Protein AF-A0A0A9XLN3-F1 (afdb_monomer_lite)

pLDDT: mean 90.82, std 10.19, range [47.56, 98.5]

Sequence (99 aa):
MQLRRDMESNGIHLPDKQRQKVVDLNIENELLGMRLLEARQTANPYSTLTHLLRCRYELAQLLGFESFAQKQLQGKMLCTQEQVWHFLCSILHKYRTAA

Organism: Lygus hesperus (NCBI:txid30085)

Secondary structure (DSSP, 8-state):
-HHHHHHHHHTTTS-HHHHHHHHHHHHHHHHHHHHHH-TTT-S-HHHHHHHHHHHHHHHHHHTT-SSHHHHHHTTSTT-SHHHHHHHHHHHHHHHHTT-

Foldseek 3Di:
DVVVLCCLLQVVVPDPVLNVVLVVLVVLLVVLVVQLVPVVRPPPNPVSVVVNLVSLCVSCVSSPHNGSVCSVLCVPPLNDPVSVVVVVVVVCVVVVVVD

InterPro domains:
  IPR001567 Peptidase M3A/M3B catalytic domain [PF01432] (39-96)
  IPR024077 Neurolysin/Thimet oligopeptidase, domain 2 [G3DSA:1.10.1370.10] (34-99)
  IPR045090 Peptidase M3A/M3B [PTHR11804] (46-98)

Structure (mmCIF, N/CA/C/O backbone):
data_AF-A0A0A9XLN3-F1
#
_entry.id   AF-A0A0A9XLN3-F1
#
loop_
_atom_site.group_PDB
_atom_site.id
_atom_site.type_symbol
_atom_site.label_atom_id
_atom_site.label_alt_id
_atom_site.label_comp_id
_atom_site.label_asym_id
_atom_site.label_entity_id
_atom_site.label_seq_id
_atom_site.pdbx_PDB_ins_code
_atom_site.Cartn_x
_atom_site.Cartn_y
_atom_site.Cartn_z
_atom_site.occupancy
_atom_site.B_iso_or_equiv
_atom_site.auth_seq_id
_atom_site.auth_comp_id
_atom_site.auth_asym_id
_atom_site.auth_atom_id
_atom_site.pdbx_PDB_model_num
ATOM 1 N N . MET A 1 1 ? 4.460 -13.210 18.339 1.00 67.88 1 MET A N 1
ATOM 2 C CA . MET A 1 1 ? 4.998 -12.191 17.40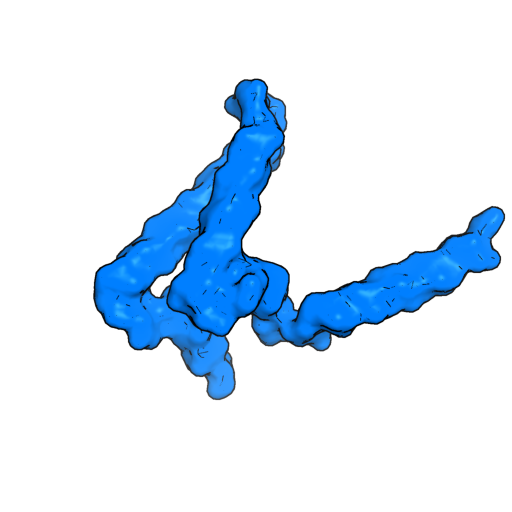6 1.00 67.88 1 MET A CA 1
ATOM 3 C C . MET A 1 1 ? 4.358 -12.257 16.014 1.00 67.88 1 MET A C 1
ATOM 5 O O . MET A 1 1 ? 3.941 -11.213 15.540 1.00 67.88 1 MET A O 1
ATOM 9 N N . GLN A 1 2 ? 4.212 -13.433 15.377 1.00 78.88 2 GLN A N 1
ATOM 10 C CA . GLN A 1 2 ? 3.539 -13.570 14.065 1.00 78.88 2 GLN A CA 1
ATOM 11 C C . GLN A 1 2 ? 2.042 -13.216 14.105 1.00 78.88 2 GLN A C 1
ATOM 13 O O . GLN A 1 2 ? 1.607 -12.367 13.341 1.00 78.88 2 GLN A O 1
ATOM 18 N N . LEU A 1 3 ? 1.301 -13.759 15.079 1.00 82.38 3 LEU A N 1
ATOM 19 C CA . LEU A 1 3 ? -0.140 -13.522 15.229 1.00 82.38 3 LEU A CA 1
ATOM 20 C C . LEU A 1 3 ? -0.512 -12.031 15.304 1.00 82.38 3 LEU A C 1
ATOM 22 O O . LEU A 1 3 ? -1.497 -11.614 14.710 1.00 82.38 3 LEU A O 1
ATOM 26 N N . ARG A 1 4 ? 0.295 -11.215 15.998 1.00 85.19 4 ARG A N 1
ATOM 27 C CA . ARG A 1 4 ? 0.061 -9.766 16.094 1.00 85.19 4 ARG A CA 1
ATOM 28 C C . ARG A 1 4 ? 0.200 -9.084 14.730 1.00 85.19 4 ARG A C 1
ATOM 30 O O . ARG A 1 4 ? -0.632 -8.260 14.381 1.00 85.19 4 ARG A O 1
ATOM 37 N N . ARG A 1 5 ? 1.204 -9.478 13.940 1.00 84.06 5 ARG A N 1
ATOM 38 C CA . ARG A 1 5 ? 1.385 -8.969 12.573 1.00 84.06 5 ARG A CA 1
ATOM 39 C C . ARG A 1 5 ? 0.241 -9.392 11.664 1.00 84.06 5 ARG A C 1
ATOM 41 O O . ARG A 1 5 ? -0.243 -8.574 10.900 1.00 84.06 5 ARG A O 1
ATOM 48 N N . ASP A 1 6 ? -0.224 -10.631 11.776 1.00 82.38 6 ASP A N 1
ATOM 49 C CA . ASP A 1 6 ? -1.357 -11.105 10.977 1.00 82.38 6 ASP A CA 1
ATOM 50 C C . ASP A 1 6 ? -2.651 -10.375 11.362 1.00 82.38 6 ASP A C 1
ATOM 52 O O . ASP A 1 6 ? -3.448 -10.025 10.493 1.00 82.38 6 ASP A O 1
ATOM 56 N N . MET A 1 7 ? -2.839 -10.079 12.654 1.00 87.56 7 MET A N 1
ATOM 57 C CA . MET A 1 7 ? -3.935 -9.236 13.127 1.00 87.56 7 MET A CA 1
ATOM 58 C C . MET A 1 7 ? -3.863 -7.832 12.525 1.00 87.56 7 MET A C 1
ATOM 60 O O . MET A 1 7 ? -4.864 -7.381 11.973 1.00 87.56 7 MET A O 1
ATOM 64 N N . GLU A 1 8 ? -2.711 -7.164 12.609 1.00 88.69 8 GLU A N 1
ATOM 65 C CA . GLU A 1 8 ? -2.482 -5.805 12.091 1.00 88.69 8 GLU A CA 1
ATOM 66 C C . GLU A 1 8 ? -2.592 -5.746 10.552 1.00 88.69 8 GLU A C 1
ATOM 68 O O . GLU A 1 8 ? -3.248 -4.863 10.012 1.00 88.69 8 GLU A O 1
ATOM 73 N N . SER A 1 9 ? -2.015 -6.711 9.829 1.00 87.06 9 SER A N 1
ATOM 74 C CA . SER A 1 9 ? -1.918 -6.686 8.360 1.00 87.06 9 SER A CA 1
ATOM 75 C C . SER A 1 9 ? -3.191 -7.137 7.637 1.00 87.06 9 SER A C 1
ATOM 77 O O . SER A 1 9 ? -3.427 -6.720 6.500 1.00 87.06 9 SER A O 1
ATOM 79 N N . ASN A 1 10 ? -4.008 -7.976 8.285 1.00 88.81 10 ASN A N 1
ATOM 80 C CA . ASN A 1 10 ? -5.238 -8.528 7.704 1.00 88.81 10 ASN A CA 1
ATOM 81 C C . ASN A 1 10 ? -6.516 -8.010 8.382 1.00 88.81 10 ASN A C 1
ATOM 83 O O . ASN A 1 10 ? -7.614 -8.395 7.991 1.00 88.81 10 ASN A O 1
ATOM 87 N N . GLY A 1 11 ? -6.406 -7.170 9.415 1.00 92.75 11 GLY A N 1
ATOM 88 C CA . GLY A 1 11 ? -7.564 -6.544 10.060 1.00 92.75 11 GLY A CA 1
ATOM 89 C C . GLY A 1 11 ? -8.447 -7.506 10.863 1.00 92.75 11 GLY A C 1
ATOM 90 O O . GLY A 1 11 ? -9.597 -7.187 11.148 1.00 92.75 11 GLY A O 1
ATOM 91 N N . ILE A 1 12 ? -7.931 -8.676 11.261 1.00 90.81 12 ILE A N 1
ATOM 92 C CA . ILE A 1 12 ? -8.696 -9.711 11.997 1.00 90.81 12 ILE A CA 1
ATOM 93 C C . ILE A 1 12 ? -9.212 -9.175 13.343 1.00 90.81 12 ILE A C 1
ATOM 95 O O . ILE A 1 12 ? -10.251 -9.602 13.838 1.00 90.81 12 ILE A O 1
ATOM 99 N N . HIS A 1 13 ? -8.492 -8.215 13.921 1.00 92.56 13 HIS A N 1
ATOM 100 C CA . HIS A 1 13 ? -8.831 -7.560 15.181 1.00 92.56 13 HIS A CA 1
ATOM 101 C C . HIS A 1 13 ? -9.918 -6.477 15.049 1.00 92.56 13 HIS A C 1
ATOM 103 O O . HIS A 1 13 ? -10.421 -5.999 16.064 1.00 92.56 13 HIS A O 1
ATOM 109 N N . LEU A 1 14 ? -10.273 -6.067 13.827 1.00 95.12 14 LEU A N 1
ATOM 110 C CA . LEU A 1 14 ? -11.225 -4.983 13.597 1.00 95.12 14 LEU A CA 1
ATOM 111 C C . LEU A 1 14 ? -12.681 -5.435 13.832 1.00 95.12 14 LEU A C 1
ATOM 113 O O . LEU A 1 14 ? -12.991 -6.627 13.677 1.00 95.12 14 LEU A O 1
ATOM 117 N N . PRO A 1 15 ? -13.600 -4.496 14.139 1.00 96.88 15 PRO A N 1
ATOM 118 C CA . PRO A 1 15 ? -15.038 -4.759 14.186 1.00 96.88 15 PRO A CA 1
ATOM 119 C C . PRO A 1 15 ? -15.563 -5.326 12.865 1.00 96.88 15 PRO A C 1
ATOM 121 O O . PRO A 1 15 ? -15.054 -4.981 11.799 1.00 96.88 15 PRO A O 1
ATOM 124 N N . ASP A 1 16 ? -16.635 -6.117 12.916 1.00 96.88 16 ASP A N 1
ATOM 125 C CA . ASP A 1 16 ? -17.136 -6.882 11.762 1.00 96.88 16 ASP A CA 1
ATOM 126 C C . ASP A 1 16 ? -17.353 -6.033 10.503 1.00 96.88 16 ASP A C 1
ATOM 128 O O . ASP A 1 16 ? -16.926 -6.416 9.418 1.00 96.88 16 ASP A O 1
ATOM 132 N N . LYS A 1 17 ? -17.924 -4.827 10.640 1.00 96.88 17 LYS A N 1
ATOM 133 C CA . LYS A 1 17 ? -18.119 -3.907 9.504 1.00 96.88 17 LYS A CA 1
ATOM 134 C C . LYS A 1 17 ? -16.803 -3.481 8.849 1.00 96.88 17 LYS A C 1
ATOM 136 O O . LYS A 1 17 ? -16.719 -3.389 7.629 1.00 96.88 17 LYS A O 1
ATOM 141 N N . GLN A 1 18 ? -15.782 -3.198 9.653 1.00 96.81 18 GLN A N 1
ATOM 142 C CA . GLN A 1 18 ? -14.466 -2.808 9.148 1.00 96.81 18 GLN A CA 1
ATOM 143 C C . GLN A 1 18 ? -13.736 -4.014 8.559 1.00 96.81 18 GLN A C 1
ATOM 145 O O . GLN A 1 18 ? -13.116 -3.892 7.509 1.00 96.81 18 GLN A O 1
ATOM 150 N N . ARG A 1 19 ? -13.867 -5.190 9.179 1.00 96.75 19 ARG A N 1
ATOM 151 C CA . ARG A 1 19 ? -13.294 -6.437 8.668 1.00 96.75 19 ARG A CA 1
ATOM 152 C C . ARG A 1 19 ? -13.887 -6.819 7.313 1.00 96.75 19 ARG A C 1
ATOM 154 O O . ARG A 1 19 ? -13.131 -7.162 6.412 1.00 96.75 19 ARG A O 1
ATOM 161 N N . GLN A 1 20 ? -15.203 -6.681 7.143 1.00 97.31 20 GLN A N 1
ATOM 162 C CA . GLN A 1 20 ? -15.854 -6.881 5.847 1.00 97.31 20 GLN A CA 1
ATOM 163 C C . GLN A 1 20 ? -15.284 -5.925 4.797 1.00 97.31 20 GLN A C 1
ATOM 165 O O . GLN A 1 20 ? -14.872 -6.358 3.728 1.00 97.31 20 GLN A O 1
ATOM 170 N N . LYS A 1 21 ? -15.143 -4.641 5.142 1.00 97.75 21 LYS A N 1
ATOM 171 C CA . LYS A 1 21 ? -14.540 -3.653 4.245 1.00 97.75 21 LYS A CA 1
ATOM 172 C C . LYS A 1 21 ? -13.086 -3.989 3.878 1.00 97.75 21 LYS A C 1
ATOM 174 O O . LYS A 1 21 ? -12.693 -3.799 2.732 1.00 97.75 21 LYS A O 1
ATOM 179 N N . VAL A 1 22 ? -12.288 -4.510 4.815 1.00 97.38 22 VAL A N 1
ATOM 180 C CA . VAL A 1 22 ? -10.928 -5.008 4.528 1.00 97.38 22 VAL A CA 1
ATOM 181 C C . VAL A 1 22 ? -10.967 -6.157 3.520 1.00 97.38 22 VAL A C 1
ATOM 183 O O . VAL A 1 22 ? -10.140 -6.187 2.610 1.00 97.38 22 VAL A O 1
ATOM 186 N N . VAL A 1 23 ? -11.900 -7.101 3.660 1.00 96.69 23 VAL A N 1
ATOM 187 C CA . VAL A 1 23 ? -12.064 -8.213 2.708 1.00 96.69 23 VAL A CA 1
ATOM 188 C C . VAL A 1 23 ? -12.418 -7.683 1.319 1.00 96.69 23 VAL A C 1
ATOM 190 O O . VAL A 1 23 ? -11.731 -8.022 0.355 1.00 96.69 23 VAL A O 1
ATOM 193 N N . ASP A 1 24 ? -13.410 -6.799 1.226 1.00 98.06 24 ASP A N 1
ATOM 194 C CA . ASP A 1 24 ? -13.871 -6.229 -0.044 1.00 98.06 24 ASP A CA 1
ATOM 195 C C . ASP A 1 24 ? -12.739 -5.477 -0.768 1.00 98.06 24 ASP A C 1
ATOM 197 O O . ASP A 1 24 ? -12.495 -5.699 -1.955 1.00 98.06 24 ASP A O 1
ATOM 201 N N . LEU A 1 25 ? -11.980 -4.651 -0.037 1.00 98.19 25 LEU A N 1
ATOM 202 C CA . LEU A 1 25 ? -10.833 -3.914 -0.579 1.00 98.19 25 LEU A CA 1
ATOM 203 C C . LEU A 1 25 ? -9.679 -4.832 -1.002 1.00 98.19 25 LEU A C 1
ATOM 205 O O . LEU A 1 25 ? -8.984 -4.534 -1.971 1.00 98.19 25 LEU A O 1
ATOM 209 N N . ASN A 1 26 ? -9.445 -5.948 -0.304 1.00 97.19 26 ASN A N 1
ATOM 210 C CA . ASN A 1 26 ? -8.425 -6.914 -0.726 1.00 97.19 26 ASN A CA 1
ATOM 211 C C . ASN A 1 26 ? -8.810 -7.590 -2.047 1.00 97.19 26 ASN A C 1
ATOM 213 O O . ASN A 1 26 ? -7.967 -7.670 -2.943 1.00 97.19 26 ASN A O 1
ATOM 217 N N . ILE A 1 27 ? -10.073 -8.014 -2.180 1.00 97.81 27 ILE A N 1
ATOM 218 C CA . ILE A 1 27 ? -10.610 -8.596 -3.419 1.00 97.81 27 ILE A CA 1
ATOM 219 C C . ILE A 1 27 ? -10.489 -7.584 -4.562 1.00 97.81 27 ILE A C 1
ATOM 221 O O . ILE A 1 27 ? -9.979 -7.903 -5.634 1.00 97.81 27 ILE A O 1
ATOM 225 N N . GLU A 1 28 ? -10.907 -6.340 -4.332 1.00 97.81 28 GLU A N 1
ATOM 226 C CA . GLU A 1 28 ? -10.819 -5.282 -5.336 1.00 97.81 28 GLU A CA 1
ATOM 227 C C . GLU A 1 28 ? -9.365 -4.990 -5.747 1.00 97.81 28 GLU A C 1
ATOM 229 O O . GLU A 1 28 ? -9.067 -4.918 -6.941 1.00 97.81 28 GLU A O 1
ATOM 234 N N . ASN A 1 29 ? -8.437 -4.878 -4.790 1.00 97.25 29 ASN A N 1
ATOM 235 C CA . ASN A 1 29 ? -7.013 -4.673 -5.064 1.00 97.25 29 ASN A CA 1
ATOM 236 C C . ASN A 1 29 ? -6.414 -5.809 -5.915 1.00 97.25 29 ASN A C 1
ATOM 238 O O . ASN A 1 29 ? -5.599 -5.538 -6.801 1.00 97.25 29 ASN A O 1
ATOM 242 N N . GLU A 1 30 ? -6.811 -7.060 -5.674 1.00 96.31 30 GLU A N 1
ATOM 243 C CA . GLU A 1 30 ? -6.381 -8.209 -6.476 1.00 96.31 30 GLU A CA 1
ATOM 244 C C . GLU A 1 30 ? -6.942 -8.142 -7.903 1.00 96.31 30 GLU A C 1
ATOM 246 O O . GLU A 1 30 ? -6.171 -8.171 -8.865 1.00 96.31 30 GLU A O 1
ATOM 251 N N . LEU A 1 31 ? -8.255 -7.941 -8.054 1.00 95.00 31 LEU A N 1
ATOM 252 C CA . LEU A 1 31 ? -8.916 -7.850 -9.361 1.00 95.00 31 LEU A CA 1
ATOM 253 C C . LEU A 1 31 ? -8.374 -6.697 -10.216 1.00 95.00 31 LEU A C 1
ATOM 255 O O . LEU A 1 31 ? -8.164 -6.853 -11.420 1.00 95.00 31 LEU A O 1
ATOM 259 N N . LEU A 1 32 ? -8.124 -5.535 -9.608 1.00 94.19 32 LEU A N 1
ATOM 260 C CA . LEU A 1 32 ? -7.521 -4.387 -10.289 1.00 94.19 32 LEU A CA 1
ATOM 261 C C . LEU A 1 32 ? -6.069 -4.657 -10.690 1.00 94.19 32 LEU A C 1
ATOM 263 O O . LEU A 1 32 ? -5.646 -4.233 -11.766 1.00 94.19 32 LEU A O 1
ATOM 267 N N . GLY A 1 33 ? -5.314 -5.365 -9.845 1.00 93.56 33 GLY A N 1
ATOM 268 C CA . GLY A 1 33 ? -3.952 -5.795 -10.148 1.00 93.56 33 GLY A CA 1
ATOM 269 C C . GLY A 1 33 ? -3.904 -6.743 -11.345 1.00 93.56 33 GLY A C 1
ATOM 270 O O . GLY A 1 33 ? -3.135 -6.506 -12.275 1.00 93.56 33 GLY A O 1
ATOM 271 N N . MET A 1 34 ? -4.767 -7.762 -11.358 1.00 92.81 34 MET A N 1
ATOM 272 C CA . MET A 1 34 ? -4.900 -8.691 -12.484 1.00 92.81 34 MET A CA 1
ATOM 273 C C . MET A 1 34 ? -5.299 -7.957 -13.761 1.00 92.81 34 MET A C 1
ATOM 275 O O . MET A 1 34 ? -4.618 -8.081 -14.777 1.00 92.81 34 MET A O 1
ATOM 279 N N . ARG A 1 35 ? -6.333 -7.107 -13.687 1.00 91.31 35 ARG A N 1
ATOM 280 C CA . ARG A 1 35 ? -6.785 -6.296 -14.823 1.00 91.31 35 ARG A CA 1
ATOM 281 C C . ARG A 1 35 ? -5.638 -5.481 -15.413 1.00 91.31 35 ARG A C 1
ATOM 283 O O . ARG A 1 35 ? -5.471 -5.497 -16.621 1.00 91.31 35 ARG A O 1
ATOM 290 N N . LEU A 1 36 ? -4.845 -4.797 -14.584 1.00 90.00 36 LEU A N 1
ATOM 291 C CA . LEU A 1 36 ? -3.714 -3.986 -15.047 1.00 90.00 36 LEU A CA 1
ATOM 292 C C . LEU A 1 36 ? -2.636 -4.816 -15.766 1.00 90.00 36 LEU A C 1
ATOM 294 O O . LEU A 1 36 ? -2.064 -4.343 -16.745 1.00 90.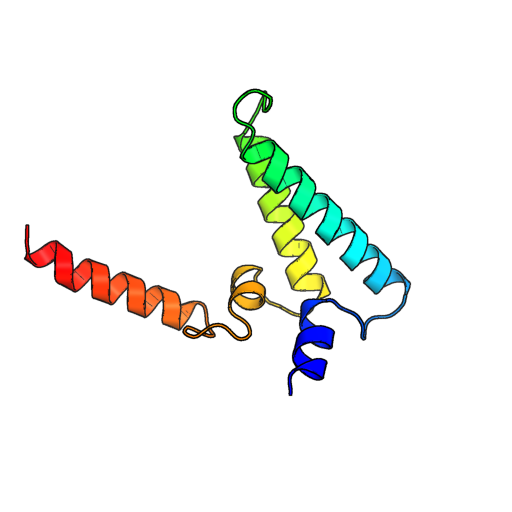00 36 LEU A O 1
ATOM 298 N N . LEU A 1 37 ? -2.341 -6.024 -15.272 1.00 88.81 37 LEU A N 1
ATOM 299 C CA . LEU A 1 37 ? -1.328 -6.915 -15.852 1.00 88.81 37 LEU A CA 1
ATOM 300 C C . LEU A 1 37 ? -1.801 -7.577 -17.151 1.00 88.81 37 LEU A C 1
ATOM 302 O O . LEU A 1 37 ? -0.997 -7.843 -18.046 1.00 88.81 37 LEU A O 1
ATOM 306 N N . GLU A 1 38 ? -3.102 -7.816 -17.284 1.00 86.50 38 GLU A N 1
ATOM 307 C CA . GLU A 1 38 ? -3.718 -8.358 -18.491 1.00 86.50 38 GLU A CA 1
ATOM 308 C C . GLU A 1 38 ? -3.841 -7.270 -19.575 1.00 86.50 38 GLU A C 1
ATOM 310 O O . GLU A 1 38 ? -4.916 -6.767 -19.908 1.00 86.50 38 GLU A O 1
ATOM 315 N N . ALA A 1 39 ? -2.697 -6.930 -20.181 1.00 59.19 39 ALA A N 1
ATOM 316 C CA . ALA A 1 39 ? -2.520 -5.872 -21.183 1.00 59.19 39 ALA A CA 1
ATOM 317 C C . ALA A 1 39 ? -3.442 -5.960 -22.421 1.00 59.19 39 ALA A C 1
ATOM 319 O O . ALA A 1 39 ? -3.548 -5.001 -23.179 1.00 59.19 39 ALA A O 1
ATOM 320 N N . ARG A 1 40 ? -4.126 -7.090 -22.647 1.00 61.22 40 ARG A N 1
ATOM 321 C CA . ARG A 1 40 ? -5.080 -7.264 -23.757 1.00 61.22 40 ARG A CA 1
ATOM 322 C C . ARG A 1 40 ? -6.491 -6.738 -23.468 1.00 61.22 40 ARG A C 1
ATOM 324 O O . ARG A 1 40 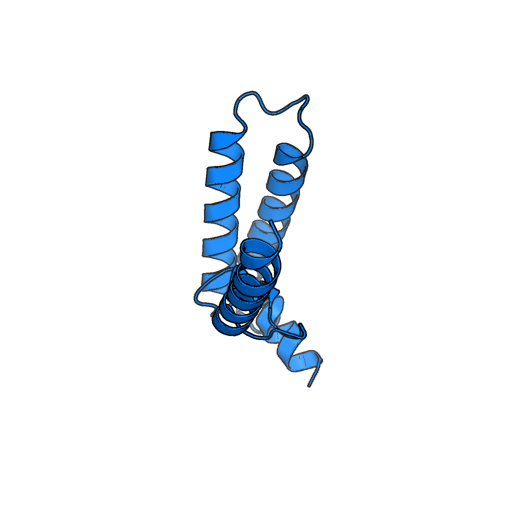? -7.274 -6.653 -24.407 1.00 61.22 40 ARG A O 1
ATOM 331 N N . GLN A 1 41 ? -6.826 -6.395 -22.220 1.00 59.53 41 GLN A N 1
ATOM 332 C CA . GLN A 1 41 ? -8.210 -6.074 -21.831 1.00 59.53 41 GLN A CA 1
ATOM 333 C C . GLN A 1 41 ? -8.399 -4.688 -21.198 1.00 59.53 41 GLN A C 1
ATOM 335 O O . GLN A 1 41 ? -9.537 -4.245 -21.032 1.00 59.53 41 GLN A O 1
ATOM 340 N N . THR A 1 42 ? -7.333 -3.950 -20.869 1.00 63.66 42 THR A N 1
ATOM 341 C CA . THR A 1 42 ? -7.511 -2.607 -20.300 1.00 63.66 42 THR A CA 1
ATOM 342 C C . THR A 1 42 ? -7.675 -1.575 -21.407 1.00 63.66 42 THR A C 1
ATOM 344 O O . THR A 1 42 ? -6.695 -1.047 -21.927 1.00 63.66 42 THR A O 1
ATOM 347 N N . ALA A 1 43 ? -8.919 -1.224 -21.729 1.00 72.69 43 ALA A N 1
ATOM 348 C CA . ALA A 1 43 ? -9.207 -0.074 -22.589 1.00 72.69 43 ALA A CA 1
ATOM 349 C C . ALA A 1 43 ? -8.572 1.229 -22.050 1.00 72.69 43 ALA A C 1
ATOM 351 O O . ALA A 1 43 ? -8.287 2.146 -22.813 1.00 72.69 43 ALA A O 1
ATOM 352 N N . ASN A 1 44 ? -8.329 1.300 -20.732 1.00 85.25 44 ASN A N 1
ATOM 353 C CA . ASN A 1 44 ? -7.633 2.404 -20.084 1.00 85.25 44 ASN A CA 1
ATOM 354 C C . ASN A 1 44 ? -6.773 1.911 -18.888 1.00 85.25 44 ASN A C 1
ATOM 356 O O . ASN A 1 44 ? -7.288 1.711 -17.779 1.00 85.25 44 ASN A O 1
ATOM 360 N N . PRO A 1 45 ? -5.458 1.686 -19.083 1.00 87.81 45 PRO A N 1
ATOM 361 C CA . PRO A 1 45 ? -4.565 1.242 -18.010 1.00 87.81 45 PRO A CA 1
ATOM 362 C C . PRO A 1 45 ? -4.349 2.324 -16.943 1.00 87.81 45 PRO A C 1
ATOM 364 O O . PRO A 1 45 ? -4.218 2.005 -15.764 1.00 87.81 45 PRO A O 1
ATOM 367 N N . TYR A 1 46 ? -4.377 3.606 -17.321 1.00 91.38 46 TYR A N 1
ATOM 368 C CA . TYR A 1 46 ? -4.178 4.725 -16.395 1.00 91.38 46 TYR A CA 1
ATOM 369 C C . TYR A 1 46 ? -5.315 4.858 -15.383 1.00 91.38 46 TYR A C 1
ATOM 371 O O . TYR A 1 46 ? -5.065 5.070 -14.194 1.00 91.38 46 TYR A O 1
ATOM 379 N N . SER A 1 47 ? -6.567 4.702 -15.823 1.00 92.19 47 SER A N 1
ATOM 380 C CA . SER A 1 47 ? -7.712 4.719 -14.908 1.00 92.19 47 SER A CA 1
ATOM 381 C C . SER A 1 47 ? -7.682 3.513 -13.970 1.00 92.19 47 SER A C 1
ATOM 383 O O . SER A 1 47 ? -7.919 3.666 -12.774 1.00 92.19 47 SER A O 1
ATOM 385 N N . THR A 1 48 ? -7.318 2.335 -14.490 1.00 93.19 48 THR A N 1
ATOM 386 C CA . THR A 1 48 ? -7.170 1.107 -13.692 1.00 93.19 48 THR A CA 1
ATOM 387 C C . THR A 1 48 ? -6.082 1.266 -12.631 1.00 93.19 48 THR A C 1
ATOM 389 O O . THR A 1 48 ? -6.318 0.975 -11.461 1.00 93.19 48 THR A O 1
ATOM 392 N N . LEU A 1 49 ? -4.917 1.803 -13.007 1.00 94.25 49 LEU A N 1
ATOM 393 C CA . LEU A 1 49 ? -3.827 2.089 -12.076 1.00 94.25 49 LEU A CA 1
ATOM 394 C C . LEU A 1 49 ? -4.241 3.118 -11.017 1.00 94.25 49 LEU A C 1
ATOM 396 O O . LEU A 1 49 ? -3.964 2.932 -9.836 1.00 94.25 49 LEU A O 1
ATOM 400 N N . THR A 1 50 ? -4.934 4.185 -11.416 1.00 96.44 50 THR A N 1
ATOM 401 C CA . THR A 1 50 ? -5.418 5.214 -10.483 1.00 96.44 50 THR A CA 1
ATOM 402 C C . THR A 1 50 ? -6.369 4.618 -9.446 1.00 96.44 50 THR A C 1
ATOM 404 O O . THR A 1 50 ? -6.255 4.913 -8.256 1.00 96.44 50 THR A O 1
ATOM 407 N N . HIS A 1 51 ? -7.284 3.751 -9.882 1.00 96.56 51 HIS A N 1
ATOM 408 C CA . HIS A 1 51 ? -8.204 3.051 -8.988 1.00 96.56 51 HIS A CA 1
ATOM 409 C C . HIS A 1 51 ? -7.456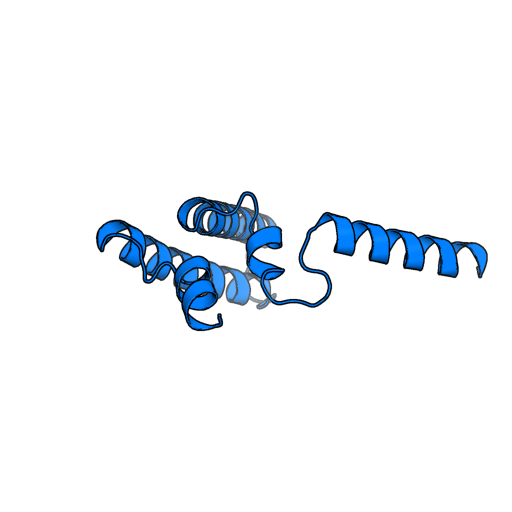 2.097 -8.055 1.00 96.56 51 HIS A C 1
ATOM 411 O O . HIS A 1 51 ? -7.678 2.126 -6.848 1.00 96.56 51 HIS A O 1
ATOM 417 N N . LEU A 1 52 ? -6.506 1.324 -8.587 1.00 97.00 52 LEU A N 1
ATOM 418 C CA . LEU A 1 52 ? -5.665 0.423 -7.799 1.00 97.00 52 LEU A CA 1
ATOM 419 C C . LEU A 1 52 ? -4.912 1.169 -6.689 1.00 97.00 52 LEU A C 1
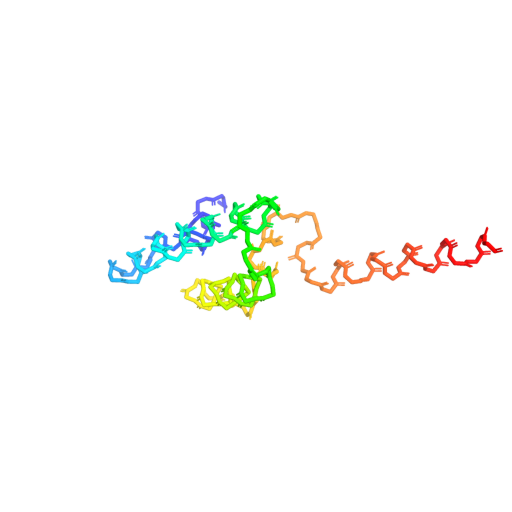ATOM 421 O O . LEU A 1 52 ? -4.890 0.720 -5.546 1.00 97.00 52 LEU A O 1
ATOM 425 N N . LEU A 1 53 ? -4.314 2.322 -7.003 1.00 98.12 53 LEU A N 1
ATOM 426 C CA . LEU A 1 53 ? -3.584 3.129 -6.022 1.00 98.12 53 LEU A CA 1
ATOM 427 C C . LEU A 1 53 ? -4.503 3.680 -4.922 1.00 98.12 53 LE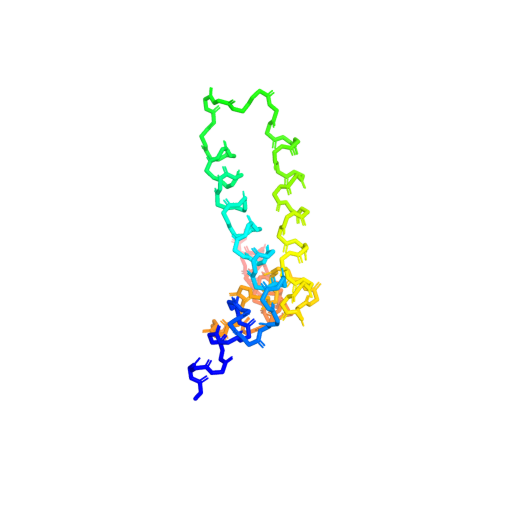U A C 1
ATOM 429 O O . LEU A 1 53 ? -4.113 3.673 -3.755 1.00 98.12 53 LEU A O 1
ATOM 433 N N . ARG A 1 54 ? -5.728 4.103 -5.263 1.00 98.38 54 ARG A N 1
ATOM 434 C CA . ARG A 1 54 ? -6.730 4.554 -4.280 1.00 98.38 54 ARG A CA 1
ATOM 435 C C . ARG A 1 54 ? -7.201 3.419 -3.376 1.00 98.38 54 ARG A C 1
ATOM 437 O O . ARG A 1 54 ? -7.169 3.581 -2.162 1.00 98.38 54 ARG A O 1
ATOM 444 N N . CYS A 1 55 ? -7.551 2.273 -3.959 1.00 98.44 55 CYS A N 1
ATOM 445 C CA . CYS A 1 55 ? -7.953 1.068 -3.230 1.00 98.44 55 CYS A CA 1
ATOM 446 C C . CYS A 1 55 ? -6.867 0.644 -2.222 1.00 98.44 55 CYS A C 1
ATOM 448 O O . CYS A 1 55 ? -7.138 0.432 -1.041 1.00 98.44 55 CYS A O 1
ATOM 450 N N . ARG A 1 56 ? -5.597 0.639 -2.651 1.00 98.38 56 ARG A N 1
ATOM 451 C CA . ARG A 1 56 ? -4.438 0.367 -1.783 1.00 98.38 56 ARG A CA 1
ATOM 452 C C . ARG A 1 56 ? -4.283 1.369 -0.648 1.00 98.38 56 ARG A C 1
ATOM 454 O O . ARG A 1 56 ? -3.978 0.970 0.474 1.00 98.38 56 ARG A O 1
ATOM 461 N N . TYR A 1 57 ? -4.453 2.657 -0.931 1.00 98.50 57 TYR A N 1
ATOM 462 C CA . TYR A 1 57 ? -4.372 3.690 0.095 1.00 98.50 57 TYR A CA 1
ATOM 463 C C . TYR A 1 57 ? -5.483 3.528 1.139 1.00 98.50 57 TYR A C 1
ATOM 465 O O . TYR A 1 57 ? -5.199 3.516 2.334 1.00 98.50 57 TYR A O 1
ATOM 473 N N . GLU A 1 58 ? -6.722 3.313 0.701 1.00 98.25 58 GLU A N 1
ATOM 474 C CA . GLU A 1 58 ? -7.861 3.103 1.597 1.00 98.25 58 GLU A CA 1
ATOM 475 C C . GLU A 1 58 ? -7.686 1.857 2.473 1.00 98.25 58 GLU A C 1
ATOM 477 O O . GLU A 1 58 ? -7.902 1.913 3.685 1.00 98.25 58 GLU A O 1
ATOM 482 N N . LEU A 1 59 ? -7.217 0.752 1.886 1.00 98.12 59 LEU A N 1
ATOM 483 C CA . LEU A 1 59 ? -6.899 -0.471 2.619 1.00 98.12 59 LEU A CA 1
ATOM 484 C C . LEU A 1 59 ? -5.809 -0.239 3.675 1.00 98.12 59 LEU A C 1
ATOM 486 O O . LEU A 1 59 ? -5.929 -0.725 4.797 1.00 98.12 59 LEU A O 1
ATOM 490 N N . ALA A 1 60 ? -4.755 0.511 3.340 1.00 97.50 60 ALA A N 1
ATOM 491 C CA . ALA A 1 60 ? -3.691 0.841 4.285 1.00 97.50 60 ALA A CA 1
ATOM 492 C C . ALA A 1 60 ? -4.215 1.669 5.467 1.00 97.50 60 ALA A C 1
ATOM 494 O O . ALA A 1 60 ? -3.958 1.313 6.616 1.00 97.50 60 ALA A O 1
ATOM 495 N N . GLN A 1 61 ? -5.005 2.710 5.192 1.00 97.56 61 GLN A N 1
ATOM 496 C CA . GLN A 1 61 ? -5.594 3.572 6.220 1.00 97.56 61 GLN A CA 1
ATOM 497 C C . GLN A 1 61 ? -6.526 2.797 7.156 1.00 97.56 61 GLN A C 1
ATOM 499 O O . GLN A 1 61 ? -6.454 2.961 8.371 1.00 97.56 61 GLN A O 1
ATOM 504 N N . LEU A 1 62 ? -7.358 1.903 6.608 1.00 97.19 62 LEU A N 1
ATOM 505 C CA . LEU A 1 62 ? -8.274 1.077 7.399 1.00 97.19 62 LEU A CA 1
ATOM 506 C C . LEU A 1 62 ? -7.544 0.133 8.366 1.00 97.19 62 LEU A C 1
ATOM 508 O O . LEU A 1 62 ? -8.071 -0.203 9.421 1.00 97.19 62 LEU A O 1
ATOM 512 N N . LEU A 1 63 ? -6.328 -0.278 8.009 1.00 96.25 63 LEU A N 1
ATOM 513 C CA . LEU A 1 63 ? -5.470 -1.146 8.813 1.00 96.25 63 LEU A CA 1
ATOM 514 C C . LEU A 1 63 ? -4.497 -0.368 9.721 1.00 96.25 63 LEU A C 1
ATOM 516 O O . LEU A 1 63 ? -3.689 -0.982 10.411 1.00 96.25 63 LEU A O 1
ATOM 520 N N . GLY A 1 64 ? -4.566 0.967 9.731 1.00 95.44 64 GLY A N 1
ATOM 521 C CA . GLY A 1 64 ? -3.731 1.820 10.582 1.00 95.44 64 GLY A CA 1
ATOM 522 C C . GLY A 1 64 ? -2.334 2.123 10.031 1.00 95.44 64 GLY A C 1
ATOM 523 O O . GLY A 1 64 ? -1.463 2.537 10.792 1.00 95.44 64 GLY A O 1
ATOM 524 N N . PHE A 1 65 ? -2.103 1.935 8.729 1.00 95.12 65 PHE A N 1
ATOM 525 C CA . PHE A 1 65 ? -0.852 2.298 8.058 1.00 95.12 65 PHE A CA 1
ATOM 526 C C . PHE A 1 65 ? -0.984 3.635 7.316 1.00 95.12 65 PHE A C 1
ATOM 528 O O . PHE A 1 65 ? -1.989 3.906 6.658 1.00 95.12 65 PHE A O 1
ATOM 535 N N . GLU A 1 66 ? 0.073 4.443 7.340 1.00 94.69 66 GLU A N 1
ATOM 536 C CA . GLU A 1 66 ? 0.158 5.725 6.628 1.00 94.69 66 GLU A CA 1
ATOM 537 C C . GLU A 1 66 ? 0.175 5.540 5.108 1.00 94.69 66 GLU A C 1
ATOM 539 O O . GLU A 1 66 ? -0.341 6.367 4.356 1.00 94.69 66 GLU A O 1
ATOM 544 N N . SER A 1 67 ? 0.755 4.433 4.640 1.00 96.12 67 SER A N 1
ATOM 545 C CA . SER A 1 67 ? 0.822 4.106 3.222 1.00 96.12 67 SER A CA 1
ATOM 546 C C . SER A 1 67 ? 0.756 2.603 2.983 1.00 96.12 67 SER A C 1
ATOM 548 O O . SER A 1 67 ? 1.115 1.776 3.827 1.00 96.12 67 SER A O 1
ATOM 550 N N . PHE A 1 68 ? 0.355 2.227 1.770 1.00 96.38 68 PHE A N 1
ATOM 551 C CA . PHE A 1 68 ? 0.387 0.826 1.363 1.00 96.38 68 PHE A CA 1
ATOM 552 C C . PHE A 1 68 ? 1.817 0.267 1.311 1.00 96.38 68 PHE A C 1
ATOM 554 O O . PHE A 1 68 ? 2.023 -0.924 1.528 1.00 96.38 68 PHE A O 1
ATOM 561 N N . ALA A 1 69 ? 2.825 1.114 1.078 1.00 95.81 69 ALA A N 1
ATOM 562 C CA . ALA A 1 69 ? 4.221 0.696 1.136 1.00 95.81 69 ALA A CA 1
ATOM 563 C C . ALA A 1 69 ? 4.639 0.335 2.571 1.00 95.81 69 ALA A C 1
ATOM 565 O O . ALA A 1 69 ? 5.274 -0.698 2.766 1.00 95.81 69 ALA A O 1
ATOM 566 N N . GLN A 1 70 ? 4.216 1.110 3.578 1.00 94.38 70 GLN A N 1
ATOM 567 C CA . GLN A 1 70 ? 4.442 0.771 4.986 1.00 94.38 70 GLN A CA 1
ATOM 568 C C . GLN A 1 70 ? 3.810 -0.585 5.343 1.00 94.38 70 GLN A C 1
ATOM 570 O O . GLN A 1 70 ? 4.487 -1.438 5.917 1.00 94.38 70 GLN A O 1
ATOM 575 N N . LYS A 1 71 ? 2.557 -0.825 4.924 1.00 93.81 71 LYS A N 1
ATOM 576 C CA . LYS A 1 71 ? 1.888 -2.131 5.080 1.00 93.81 71 LYS A CA 1
ATOM 577 C C . LYS A 1 71 ? 2.714 -3.267 4.465 1.00 93.81 71 LYS A C 1
ATOM 579 O O . LYS A 1 71 ? 2.926 -4.295 5.101 1.00 93.81 71 LYS A O 1
ATOM 584 N N . GLN A 1 72 ? 3.183 -3.094 3.229 1.00 93.69 72 GLN A N 1
ATOM 585 C CA . GLN A 1 72 ? 3.894 -4.141 2.483 1.00 93.69 72 GLN A CA 1
ATOM 586 C C . GLN A 1 72 ? 5.297 -4.449 3.020 1.00 93.69 72 GLN A C 1
ATOM 588 O O . GLN A 1 72 ? 5.786 -5.567 2.841 1.00 93.69 72 GLN A O 1
ATOM 593 N N . LEU A 1 73 ? 5.951 -3.474 3.654 1.00 93.12 73 LEU A N 1
ATOM 594 C CA . LEU A 1 73 ? 7.284 -3.636 4.234 1.00 93.12 73 LEU A CA 1
ATOM 595 C C . LEU A 1 73 ? 7.256 -4.270 5.626 1.00 93.12 73 LEU A C 1
ATOM 597 O O . LEU A 1 73 ? 8.299 -4.710 6.116 1.00 93.12 73 LEU A O 1
ATOM 601 N N . GLN A 1 74 ? 6.079 -4.395 6.243 1.00 88.88 74 GLN A N 1
ATOM 602 C CA . GLN A 1 74 ? 5.941 -5.057 7.530 1.00 88.88 74 GLN A CA 1
ATOM 603 C C . GLN A 1 74 ? 6.457 -6.506 7.449 1.00 88.88 74 GLN A C 1
ATOM 605 O O . GLN A 1 74 ? 5.982 -7.328 6.666 1.00 88.88 74 GLN A O 1
ATOM 610 N N . GLY A 1 75 ? 7.468 -6.829 8.260 1.00 86.69 75 GLY A N 1
ATOM 611 C CA . GLY A 1 75 ? 8.092 -8.156 8.266 1.00 86.69 75 GLY A CA 1
ATOM 612 C C . GLY A 1 75 ? 9.016 -8.447 7.076 1.00 86.69 75 GLY A C 1
ATOM 613 O O . GLY A 1 75 ? 9.463 -9.585 6.935 1.00 86.69 75 GLY A O 1
ATOM 614 N N . LYS A 1 76 ? 9.323 -7.452 6.235 1.00 90.81 76 LYS A N 1
ATOM 615 C CA . LYS A 1 76 ? 10.393 -7.520 5.227 1.00 90.81 76 LYS A CA 1
ATOM 616 C C . LYS A 1 76 ? 11.718 -7.044 5.828 1.00 90.81 76 LYS A C 1
ATOM 618 O O . LYS A 1 76 ? 11.736 -6.431 6.884 1.00 90.81 76 LYS A O 1
ATOM 623 N N . MET A 1 77 ? 12.830 -7.323 5.145 1.00 93.38 77 MET A N 1
ATOM 624 C CA . MET A 1 77 ? 14.178 -6.956 5.609 1.00 93.38 77 MET A CA 1
ATOM 625 C C . MET A 1 77 ? 14.377 -5.436 5.732 1.00 93.38 77 MET A C 1
ATOM 627 O O . MET A 1 77 ? 14.976 -4.973 6.696 1.00 93.38 77 MET A O 1
ATOM 631 N N . LEU A 1 78 ? 13.873 -4.668 4.761 1.00 91.06 78 LEU A N 1
ATOM 632 C CA . LEU A 1 78 ? 13.973 -3.205 4.708 1.00 91.06 78 LEU A CA 1
ATOM 633 C C . LEU A 1 78 ? 12.729 -2.556 5.326 1.00 91.06 78 LEU A C 1
ATOM 635 O O . LEU A 1 78 ? 12.089 -1.755 4.667 1.00 91.06 78 LEU A O 1
ATOM 639 N N . CYS A 1 79 ? 12.353 -2.983 6.531 1.00 87.94 79 CYS A N 1
ATOM 640 C CA . CYS A 1 79 ? 11.144 -2.688 7.317 1.00 87.94 79 CYS A CA 1
ATOM 641 C C . CYS A 1 79 ? 10.413 -1.336 7.119 1.00 87.94 79 CYS A C 1
ATOM 643 O O . CYS A 1 79 ? 9.237 -1.256 7.475 1.00 87.94 79 CYS A O 1
ATOM 645 N N . THR A 1 80 ? 11.064 -0.280 6.616 1.00 92.44 80 THR A N 1
ATOM 646 C CA . THR A 1 80 ? 10.476 1.047 6.376 1.00 92.44 80 THR A CA 1
ATOM 647 C C . THR A 1 80 ? 10.774 1.606 4.979 1.00 92.44 80 THR A C 1
ATOM 649 O O . THR A 1 80 ? 11.720 1.207 4.296 1.00 92.44 80 THR A O 1
ATOM 652 N N . GLN A 1 81 ? 9.960 2.572 4.545 1.00 94.00 81 GLN A N 1
ATOM 653 C CA . GLN A 1 81 ? 10.091 3.214 3.232 1.00 94.00 81 GLN A CA 1
ATOM 654 C C . GLN A 1 81 ? 11.431 3.957 3.095 1.00 94.00 81 GLN A C 1
ATOM 656 O O . GLN A 1 81 ? 12.044 3.948 2.029 1.00 94.00 81 GLN A O 1
ATOM 661 N N . GLU A 1 82 ? 11.926 4.532 4.189 1.00 94.81 82 GLU A N 1
ATOM 662 C CA . GLU A 1 82 ? 13.197 5.254 4.263 1.00 94.81 82 GLU A CA 1
ATOM 663 C C . GLU A 1 82 ? 14.369 4.299 4.031 1.00 94.81 82 GLU A C 1
ATOM 665 O O . GLU A 1 82 ? 15.287 4.615 3.277 1.00 94.81 82 GLU A O 1
ATOM 670 N N . GLN A 1 83 ? 14.324 3.095 4.611 1.00 95.81 83 GLN A N 1
ATOM 671 C CA . GLN A 1 83 ? 15.354 2.077 4.392 1.00 95.81 83 GLN A CA 1
ATOM 672 C C . GLN A 1 83 ? 15.395 1.616 2.933 1.00 95.81 83 GLN A C 1
ATOM 674 O O . GLN A 1 83 ? 16.479 1.448 2.370 1.00 95.81 83 GLN A O 1
ATOM 679 N N . VAL A 1 84 ? 14.227 1.467 2.299 1.00 96.75 84 VAL A N 1
ATOM 680 C CA . VAL A 1 84 ? 14.137 1.195 0.857 1.00 96.75 84 VAL A CA 1
ATOM 681 C C . VAL A 1 84 ? 14.747 2.343 0.054 1.00 96.75 84 VAL A C 1
ATOM 683 O O . VAL A 1 84 ? 15.568 2.100 -0.829 1.00 96.75 84 VAL A O 1
ATOM 686 N N . TRP A 1 85 ? 14.406 3.591 0.376 1.00 96.06 85 TRP A N 1
ATOM 687 C CA . TRP A 1 85 ? 14.939 4.766 -0.310 1.00 96.06 85 TRP A CA 1
ATOM 688 C C . TRP A 1 85 ? 16.462 4.885 -0.185 1.00 96.06 85 TRP A C 1
ATOM 690 O O . TRP A 1 85 ? 17.148 5.084 -1.189 1.00 96.06 85 TRP A O 1
ATOM 700 N N . HIS A 1 86 ? 17.006 4.703 1.021 1.00 96.31 86 HIS A N 1
ATOM 701 C CA . HIS A 1 86 ? 18.447 4.717 1.258 1.00 96.31 86 HIS A CA 1
ATOM 702 C C . HIS A 1 86 ? 19.159 3.632 0.451 1.00 96.31 86 HIS A C 1
ATOM 704 O O . HIS A 1 86 ? 20.151 3.925 -0.214 1.00 96.31 86 HIS A O 1
ATOM 710 N N . PHE A 1 87 ? 18.623 2.410 0.439 1.00 96.06 87 PHE A N 1
ATOM 711 C CA . PHE A 1 87 ? 19.170 1.313 -0.355 1.00 96.06 87 PHE A CA 1
ATOM 712 C C . PHE A 1 87 ? 19.197 1.639 -1.856 1.00 96.06 87 PHE A C 1
ATOM 714 O O . PHE A 1 87 ? 20.234 1.481 -2.505 1.00 96.06 87 PHE A O 1
ATOM 721 N N . LEU A 1 88 ? 18.088 2.150 -2.403 1.00 96.25 88 LEU A N 1
ATOM 722 C CA . LEU A 1 88 ? 18.003 2.556 -3.808 1.00 96.25 88 LEU A CA 1
ATOM 723 C C . LEU A 1 88 ? 18.989 3.688 -4.137 1.00 96.25 88 LEU A C 1
ATOM 725 O O . LEU A 1 88 ? 19.669 3.625 -5.162 1.00 96.25 88 LEU A O 1
ATOM 729 N N . CYS A 1 89 ? 19.130 4.681 -3.253 1.00 95.94 89 CYS A N 1
ATOM 730 C CA . CYS A 1 89 ? 20.116 5.755 -3.395 1.00 95.94 89 CYS A CA 1
ATOM 731 C C . CYS A 1 89 ? 21.556 5.224 -3.393 1.00 95.94 89 CYS A C 1
ATOM 733 O O . CYS A 1 89 ? 22.362 5.647 -4.221 1.00 95.94 89 CYS A O 1
ATOM 735 N N . SER A 1 90 ? 21.886 4.283 -2.504 1.00 95.69 90 SER A N 1
ATOM 736 C CA . SER A 1 90 ? 23.219 3.672 -2.436 1.00 95.69 90 SER A CA 1
ATOM 737 C C . SER A 1 90 ? 23.552 2.867 -3.693 1.00 95.69 90 SER A C 1
ATOM 739 O O . SER A 1 90 ? 24.670 2.966 -4.198 1.00 95.69 90 SER A O 1
ATOM 741 N N . ILE A 1 91 ? 22.590 2.109 -4.233 1.00 95.56 91 ILE A N 1
ATOM 742 C CA . ILE A 1 91 ? 22.744 1.412 -5.519 1.00 95.56 91 ILE A CA 1
ATOM 743 C C . ILE A 1 91 ? 22.984 2.423 -6.635 1.00 95.56 91 ILE A C 1
ATOM 745 O O . ILE A 1 91 ? 23.959 2.300 -7.375 1.00 95.56 91 ILE A O 1
ATOM 749 N N . LEU A 1 92 ? 22.126 3.439 -6.740 1.00 95.56 92 LEU A N 1
ATOM 750 C CA . LEU A 1 92 ? 22.242 4.454 -7.778 1.00 95.56 92 LEU A CA 1
ATOM 751 C C . LEU A 1 92 ? 23.604 5.149 -7.721 1.00 95.56 92 LEU A C 1
ATOM 753 O O . LEU A 1 92 ? 24.244 5.292 -8.756 1.00 95.56 92 LEU A O 1
ATOM 757 N N . HIS A 1 93 ? 24.066 5.538 -6.530 1.00 94.12 93 HIS A N 1
ATOM 758 C CA . HIS A 1 93 ? 25.376 6.157 -6.337 1.00 94.12 93 HIS A CA 1
ATOM 759 C C . HIS A 1 93 ? 26.520 5.233 -6.771 1.00 94.12 93 HIS A C 1
ATOM 761 O O . HIS A 1 93 ? 27.417 5.673 -7.484 1.00 94.12 93 HIS A O 1
ATOM 767 N N . LYS A 1 94 ? 26.462 3.948 -6.397 1.00 94.75 94 LYS A N 1
ATOM 768 C CA . LYS A 1 94 ? 27.490 2.956 -6.735 1.00 94.75 94 LYS A CA 1
ATOM 769 C C . LYS A 1 94 ? 27.606 2.697 -8.240 1.00 94.75 94 LYS A C 1
ATOM 771 O O . LYS A 1 94 ? 28.713 2.507 -8.727 1.00 94.75 94 LYS A O 1
ATOM 776 N N . TYR A 1 95 ? 26.485 2.641 -8.960 1.00 93.31 95 TYR A N 1
ATOM 777 C CA . TYR A 1 95 ? 26.487 2.289 -10.385 1.00 93.31 95 TYR A CA 1
ATOM 778 C C . TYR A 1 95 ? 26.493 3.499 -11.326 1.00 93.31 95 TYR A C 1
ATOM 780 O O . TYR A 1 95 ? 26.889 3.348 -12.476 1.00 93.31 95 TYR A O 1
ATOM 788 N N . ARG A 1 96 ? 26.121 4.704 -10.868 1.00 86.00 96 ARG A N 1
ATOM 789 C CA . ARG A 1 96 ? 26.254 5.930 -11.680 1.00 86.00 96 ARG A CA 1
ATOM 790 C C . ARG A 1 96 ? 27.697 6.345 -11.925 1.00 86.00 96 ARG A C 1
ATOM 792 O O . ARG A 1 96 ? 27.961 6.966 -12.939 1.00 86.00 96 ARG A O 1
ATOM 799 N N . THR A 1 97 ? 28.598 6.066 -10.990 1.00 68.19 97 THR A N 1
ATOM 800 C CA . THR A 1 97 ? 30.023 6.411 -11.109 1.00 68.19 97 THR A CA 1
ATOM 801 C C . THR A 1 97 ? 30.819 5.385 -11.917 1.00 68.19 97 THR A C 1
ATOM 803 O O . THR A 1 97 ? 32.001 5.596 -12.165 1.00 68.19 97 THR A O 1
ATOM 806 N N . ALA A 1 98 ? 30.186 4.277 -12.315 1.00 58.91 98 ALA A N 1
ATOM 807 C CA . ALA A 1 98 ? 30.798 3.181 -13.060 1.00 58.91 98 ALA A CA 1
ATOM 808 C C . ALA A 1 98 ? 30.457 3.189 -14.569 1.00 58.91 98 ALA A C 1
ATOM 810 O O . ALA A 1 98 ? 30.786 2.221 -15.255 1.00 58.91 98 ALA A O 1
ATOM 811 N N . ALA A 1 99 ? 29.794 4.241 -15.067 1.00 47.56 99 ALA A N 1
ATOM 812 C CA . ALA A 1 99 ? 29.435 4.466 -16.473 1.00 47.56 99 ALA A CA 1
ATOM 813 C C . ALA A 1 99 ? 30.057 5.776 -16.972 1.00 47.56 99 ALA A C 1
ATOM 815 O O . ALA A 1 99 ? 30.434 5.818 -18.162 1.00 47.56 99 ALA A O 1
#

Radius of gyration: 16.86 Å; chains: 1; bounding box: 49×20×41 Å